Protein AF-A0A0R3RBB8-F1 (afdb_monomer)

Organism: NCBI:txid42155

Sequence (132 aa):
MYDIIGNMQRTMYTEIQDRVTNQLKTWVLSDYQRIINSIELLKEKRYQMDIVTMEVEKIGSKDEKTETAQSFK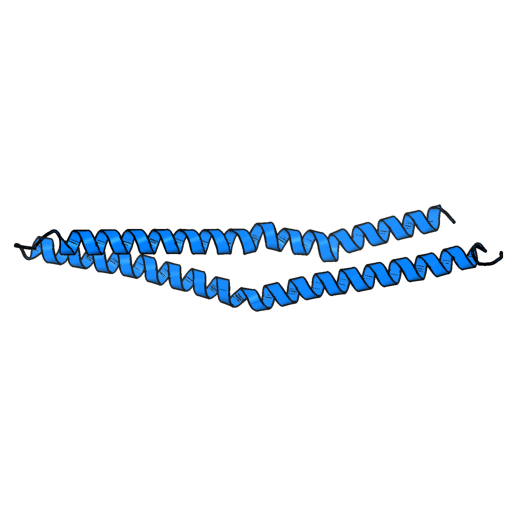VEQSRKDYEMQLALVKADLRKIPAILIDQATCLKHFNELMADYHKQMEEVLEKFGAGKV

InterPro domains:
  IPR004148 BAR domain [PF03114] (5-126)
  IPR027267 AH/BAR domain superfamily [G3DSA:1.20.1270.60] (1-129)
  IPR027267 AH/BAR domain superfamily [SSF103657] (5-127)

Solvent-accessible surface area (backbone atoms only — not comparable to full-atom values): 7110 Å² total; per-residue (Å²): 110,69,68,59,54,53,50,51,53,51,50,52,51,52,50,45,41,62,61,30,50,52,52,53,48,50,42,56,70,47,55,50,49,49,52,51,54,43,50,52,51,37,52,49,36,47,52,53,34,53,50,50,50,54,52,52,72,69,53,78,73,88,46,73,71,60,46,53,54,48,52,51,52,48,53,49,36,48,50,54,33,54,53,40,48,50,52,41,52,60,54,59,68,44,48,66,59,52,52,52,54,52,51,48,24,54,50,52,50,53,52,52,52,52,52,49,52,52,53,48,49,57,52,40,49,74,73,44,73,76,75,121

Foldseek 3Di:
DVVVLVVLVVVLVVLLCPLAVVLVVCCVVPLVVVLVVLVVVLVVLVVLLVVLVVVVVVPPDPDPVVVVVSVVSNVVSVVVNVVSVVVSVVSVVCVVVVVVSNVSSVVSNVVSVVVSVVVVVVVCVVVPVVPD

Secondary structure (DSSP, 8-state):
-HHHHHHHHHHHHHHHIIIIIHHHHHIIIIIIHHHHHHHHHHHHHHHHHHHHHHHHHHS---SHHHHHHHHHHHHHHHHHHHHHHHHHHHHHTTHHHHHHHHHHHHHHHHHHHHHHHHHHHHHHHHTTTT--

Radius of gyration: 28.68 Å; Cα contacts (8 Å, |Δi|>4): 63; chains: 1; bounding box: 68×23×80 Å

pLDDT: mean 89.33, std 8.94, range [52.53, 97.12]

Structure (mmCIF, N/CA/C/O backbone):
data_AF-A0A0R3RBB8-F1
#
_entry.id   AF-A0A0R3RBB8-F1
#
loop_
_atom_site.group_PDB
_atom_site.id
_atom_site.type_symbol
_atom_site.label_atom_id
_atom_site.label_alt_id
_atom_site.label_comp_id
_atom_site.label_asym_id
_atom_site.label_entity_id
_atom_site.label_seq_id
_atom_site.pdbx_PDB_ins_code
_atom_site.Cartn_x
_atom_site.Cartn_y
_atom_site.Cartn_z
_atom_site.occupancy
_atom_site.B_iso_or_equiv
_atom_site.auth_seq_id
_atom_site.auth_comp_id
_atom_site.auth_asym_id
_atom_site.auth_atom_id
_atom_site.pdbx_PDB_model_num
ATOM 1 N N . MET A 1 1 ? 25.525 12.309 -30.615 1.00 82.44 1 MET A N 1
ATOM 2 C CA . MET A 1 1 ? 25.533 11.170 -29.670 1.00 82.44 1 MET A CA 1
ATOM 3 C C . MET A 1 1 ? 25.053 11.603 -28.290 1.00 82.44 1 MET A C 1
ATOM 5 O O . MET A 1 1 ? 23.988 11.158 -27.888 1.00 82.44 1 MET A O 1
ATOM 9 N N . TYR A 1 2 ? 25.769 12.502 -27.603 1.00 88.44 2 TYR A N 1
ATOM 10 C CA . TYR A 1 2 ? 25.427 12.922 -26.236 1.00 88.44 2 TYR A CA 1
ATOM 11 C C . TYR A 1 2 ? 24.023 13.524 -26.080 1.00 88.44 2 TYR A C 1
ATOM 13 O O . TYR A 1 2 ? 23.358 13.215 -25.099 1.00 88.44 2 TYR A O 1
ATOM 21 N N . ASP A 1 3 ? 23.517 14.275 -27.063 1.00 92.44 3 ASP A N 1
ATOM 22 C CA . ASP A 1 3 ? 22.142 14.804 -27.001 1.00 92.44 3 ASP A CA 1
ATOM 23 C C . ASP A 1 3 ? 21.072 13.702 -27.035 1.00 92.44 3 ASP A C 1
ATOM 25 O O . ASP A 1 3 ? 20.058 13.792 -26.345 1.00 92.44 3 ASP A O 1
ATOM 29 N N . ILE A 1 4 ? 21.310 12.632 -27.805 1.00 91.00 4 ILE A N 1
ATOM 30 C CA . ILE A 1 4 ? 20.401 11.478 -27.904 1.00 91.00 4 ILE A CA 1
ATOM 31 C C . ILE A 1 4 ? 20.374 10.745 -26.560 1.00 91.00 4 ILE A C 1
ATOM 33 O O . ILE A 1 4 ? 19.303 10.517 -26.003 1.00 91.00 4 ILE A O 1
ATOM 37 N N . ILE A 1 5 ? 21.557 10.479 -26.002 1.00 91.25 5 ILE A N 1
ATOM 38 C CA . ILE A 1 5 ? 21.732 9.882 -24.672 1.00 91.25 5 ILE A CA 1
ATOM 39 C C . ILE A 1 5 ? 21.038 10.734 -23.601 1.00 91.25 5 ILE A C 1
ATOM 41 O O . ILE A 1 5 ? 20.276 10.213 -22.790 1.00 91.25 5 ILE A O 1
ATOM 45 N N . GLY A 1 6 ? 21.239 12.054 -23.626 1.00 93.50 6 GLY A N 1
ATOM 46 C CA . GLY A 1 6 ? 20.632 12.973 -22.665 1.00 93.50 6 GLY A CA 1
ATOM 47 C C . GLY A 1 6 ? 19.105 13.040 -22.768 1.00 93.50 6 GLY A C 1
ATOM 48 O O . GLY A 1 6 ? 18.428 13.197 -21.751 1.00 93.50 6 GLY A O 1
ATOM 49 N N . ASN A 1 7 ? 18.539 12.905 -23.970 1.00 95.44 7 ASN A N 1
ATOM 50 C CA . ASN A 1 7 ? 17.088 12.812 -24.161 1.00 95.44 7 ASN A CA 1
ATOM 51 C C . ASN A 1 7 ? 16.530 11.476 -23.647 1.00 95.44 7 ASN A C 1
ATOM 53 O O . ASN A 1 7 ? 15.495 11.466 -22.979 1.00 95.44 7 ASN A O 1
ATOM 57 N N . MET A 1 8 ? 17.224 10.363 -23.898 1.00 94.06 8 MET A N 1
ATOM 58 C CA . MET A 1 8 ? 16.836 9.050 -23.373 1.00 94.06 8 MET A CA 1
ATOM 59 C C . MET A 1 8 ? 16.859 9.017 -21.844 1.00 94.06 8 MET A C 1
ATOM 61 O O . MET A 1 8 ? 15.907 8.552 -21.227 1.00 94.06 8 MET A O 1
ATOM 65 N N . GLN A 1 9 ? 17.908 9.563 -21.224 1.00 94.19 9 GLN A N 1
ATOM 66 C CA . GLN A 1 9 ? 18.024 9.649 -19.766 1.00 94.19 9 GLN A CA 1
ATOM 67 C C . GLN A 1 9 ? 16.902 10.484 -19.147 1.00 94.19 9 GLN A C 1
ATOM 69 O O . GLN A 1 9 ? 16.320 10.079 -18.143 1.00 94.19 9 GLN A O 1
ATOM 74 N N . ARG A 1 10 ? 16.562 11.627 -19.761 1.00 96.00 10 ARG A N 1
ATOM 75 C CA . ARG A 1 10 ? 15.425 12.450 -19.322 1.00 96.00 10 ARG A CA 1
ATOM 76 C C . ARG A 1 10 ? 14.100 11.702 -19.440 1.00 96.00 10 ARG A C 1
ATOM 78 O O . ARG A 1 10 ? 13.320 11.722 -18.497 1.00 96.00 10 ARG A O 1
ATOM 85 N N . THR A 1 11 ? 13.880 11.008 -20.554 1.00 95.06 11 THR A N 1
ATOM 86 C CA . THR A 1 11 ? 12.657 10.220 -20.778 1.00 95.06 11 THR A CA 1
ATOM 87 C C . THR A 1 11 ? 12.530 9.098 -19.749 1.00 95.06 11 THR A C 1
ATOM 89 O O . THR A 1 11 ? 11.502 8.987 -19.090 1.00 95.06 11 THR A O 1
ATOM 92 N N . MET A 1 12 ? 13.600 8.324 -19.540 1.00 95.69 12 MET A N 1
ATOM 93 C CA . MET A 1 12 ? 13.655 7.273 -18.521 1.00 95.69 12 MET A CA 1
ATOM 94 C C . MET A 1 12 ? 13.355 7.835 -17.126 1.00 95.69 12 MET A C 1
ATOM 96 O O . MET A 1 12 ? 12.561 7.257 -16.389 1.00 95.69 12 MET A O 1
ATOM 100 N N . TYR A 1 13 ? 13.963 8.969 -16.766 1.00 95.81 13 TYR A N 1
ATOM 101 C CA . TYR A 1 13 ? 13.737 9.605 -15.472 1.00 95.81 13 TYR A CA 1
ATOM 102 C C . TYR A 1 13 ? 12.263 9.972 -15.260 1.00 95.81 13 TYR A C 1
ATOM 104 O O . TYR A 1 13 ?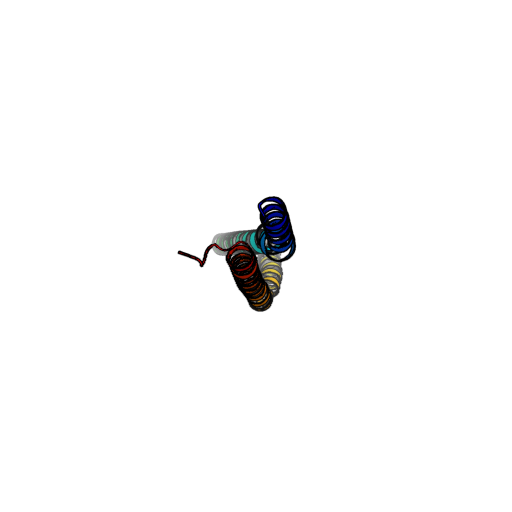 11.693 9.614 -14.229 1.00 95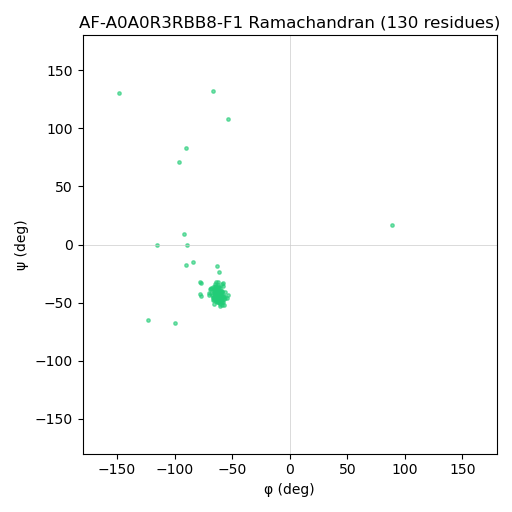.81 13 TYR A O 1
ATOM 112 N N . THR A 1 14 ? 11.637 10.640 -16.234 1.00 96.50 14 THR A N 1
ATOM 113 C CA . THR A 1 14 ? 10.223 11.031 -16.146 1.00 96.50 14 THR A CA 1
ATOM 114 C C . THR A 1 14 ? 9.304 9.810 -16.066 1.00 96.50 14 THR A C 1
ATOM 116 O O . THR A 1 14 ? 8.433 9.758 -15.203 1.00 96.50 14 THR A O 1
ATOM 119 N N . GLU A 1 15 ? 9.539 8.782 -16.881 1.00 95.81 15 GLU A N 1
ATOM 120 C CA . GLU A 1 15 ? 8.724 7.560 -16.868 1.00 95.81 15 GLU A CA 1
ATOM 121 C C . GLU A 1 15 ? 8.857 6.777 -15.547 1.00 95.81 15 GLU A C 1
ATOM 123 O O . GLU A 1 15 ? 7.856 6.309 -14.999 1.00 95.81 15 GLU A O 1
ATOM 128 N N . ILE A 1 16 ? 10.067 6.680 -14.975 1.00 96.06 16 ILE A N 1
ATOM 129 C CA . ILE A 1 16 ? 10.275 6.093 -13.638 1.00 96.06 16 ILE A CA 1
ATOM 130 C C . ILE A 1 16 ? 9.548 6.922 -12.578 1.00 96.06 16 ILE A C 1
ATOM 132 O O . ILE A 1 16 ? 8.913 6.370 -11.674 1.00 96.06 16 ILE A O 1
ATOM 136 N N . GLN A 1 17 ? 9.632 8.249 -12.665 1.00 95.50 17 GLN A N 1
ATOM 137 C CA . GLN A 1 17 ? 8.961 9.130 -11.720 1.00 95.50 17 GLN A CA 1
ATOM 138 C C . GLN A 1 17 ? 7.444 8.898 -11.727 1.00 95.50 17 GLN A C 1
ATOM 140 O O . GLN A 1 17 ? 6.857 8.705 -10.659 1.00 95.50 17 GLN A O 1
ATOM 145 N N . ASP A 1 18 ? 6.829 8.842 -12.905 1.00 93.44 18 ASP A N 1
ATOM 146 C CA . ASP A 1 18 ? 5.376 8.757 -13.047 1.00 93.44 18 ASP A CA 1
ATOM 147 C C . ASP A 1 18 ? 4.822 7.358 -12.765 1.00 93.44 18 ASP A C 1
ATOM 149 O O . ASP A 1 18 ? 3.826 7.218 -12.048 1.00 93.44 18 ASP A O 1
ATOM 153 N N . ARG A 1 19 ? 5.472 6.310 -13.283 1.00 93.00 19 ARG A N 1
ATOM 154 C CA . ARG A 1 19 ? 4.953 4.933 -13.206 1.00 93.00 19 ARG A CA 1
ATOM 155 C C . ARG A 1 19 ? 5.402 4.159 -11.975 1.00 93.00 19 ARG A C 1
ATOM 157 O O . ARG A 1 19 ? 4.798 3.133 -11.669 1.00 93.00 19 ARG A O 1
ATOM 164 N N . VAL A 1 20 ? 6.451 4.616 -11.290 1.00 94.12 20 VAL A N 1
ATOM 165 C CA . VAL A 1 20 ? 7.048 3.903 -10.150 1.00 94.12 20 VAL A CA 1
ATOM 166 C C . VAL A 1 20 ? 7.049 4.793 -8.914 1.00 94.12 20 VAL A C 1
ATOM 168 O O . VAL A 1 20 ? 6.345 4.513 -7.944 1.00 94.12 20 VAL A O 1
ATOM 171 N N . THR A 1 21 ? 7.797 5.896 -8.940 1.00 93.19 21 THR A N 1
ATOM 172 C CA . THR A 1 21 ? 8.050 6.707 -7.738 1.00 93.19 21 THR A CA 1
ATOM 173 C C . THR A 1 21 ? 6.773 7.331 -7.180 1.00 93.19 21 THR A C 1
ATOM 175 O O . THR A 1 21 ? 6.502 7.216 -5.984 1.00 93.19 21 THR A O 1
ATOM 178 N N . ASN A 1 22 ? 5.963 7.971 -8.026 1.00 91.69 22 ASN A N 1
ATOM 179 C CA . ASN A 1 22 ? 4.738 8.649 -7.600 1.00 91.69 22 ASN A CA 1
ATOM 180 C C . ASN A 1 22 ? 3.680 7.664 -7.075 1.00 91.69 22 ASN A C 1
ATOM 182 O O . ASN A 1 22 ? 2.999 7.955 -6.087 1.00 91.69 22 ASN A O 1
ATOM 186 N N . GLN A 1 23 ? 3.587 6.480 -7.685 1.00 88.56 23 GLN A N 1
ATOM 187 C CA . GLN A 1 23 ? 2.676 5.417 -7.254 1.00 88.56 23 GLN A CA 1
ATOM 188 C C . GLN A 1 23 ? 3.069 4.883 -5.871 1.00 88.56 23 GLN A C 1
ATOM 190 O O . GLN A 1 23 ? 2.262 4.894 -4.939 1.00 88.56 23 GLN A O 1
ATOM 195 N N . LEU A 1 24 ? 4.344 4.523 -5.688 1.00 89.06 24 LEU A N 1
ATOM 196 C CA . LEU A 1 24 ? 4.857 4.049 -4.400 1.00 89.06 24 LEU A CA 1
ATOM 197 C C . LEU A 1 24 ? 4.738 5.119 -3.306 1.00 89.06 24 LEU A C 1
ATOM 199 O O . LEU A 1 24 ? 4.364 4.813 -2.174 1.00 89.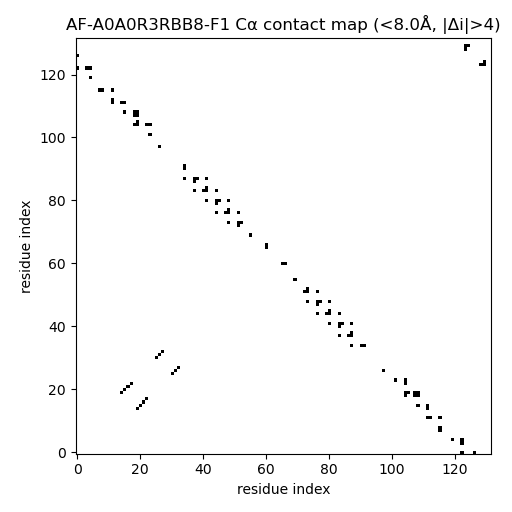06 24 LEU A O 1
ATOM 203 N N . LYS A 1 25 ? 5.001 6.387 -3.638 1.00 88.75 25 LYS A N 1
ATOM 204 C CA . LYS A 1 25 ? 4.876 7.506 -2.695 1.00 88.75 25 LYS A CA 1
ATOM 205 C C . LYS A 1 25 ? 3.435 7.702 -2.226 1.00 88.75 25 LYS A C 1
ATOM 207 O O . LYS A 1 25 ? 3.218 7.919 -1.035 1.00 88.75 25 LYS A O 1
ATOM 212 N N . THR A 1 26 ? 2.463 7.602 -3.133 1.00 84.25 26 THR A N 1
ATOM 213 C CA . THR A 1 26 ? 1.034 7.671 -2.787 1.00 84.25 26 THR A CA 1
ATOM 214 C C . THR A 1 26 ? 0.667 6.583 -1.782 1.00 84.25 26 THR A C 1
ATOM 216 O O . THR A 1 26 ? 0.024 6.878 -0.773 1.00 84.25 26 THR A O 1
ATOM 219 N N . TRP A 1 27 ? 1.148 5.355 -1.993 1.00 83.56 27 TRP A N 1
ATOM 220 C CA . TRP A 1 27 ? 0.903 4.254 -1.066 1.00 83.56 27 TRP A CA 1
ATOM 221 C C . TRP A 1 27 ? 1.485 4.505 0.334 1.00 83.56 27 TRP A C 1
ATOM 223 O O . TRP A 1 27 ? 0.777 4.356 1.333 1.00 83.56 27 TRP A O 1
ATOM 233 N N . VAL A 1 28 ? 2.757 4.914 0.414 1.00 82.81 28 VAL A N 1
ATOM 234 C CA . VAL A 1 28 ? 3.430 5.171 1.701 1.00 82.81 28 VAL A CA 1
ATOM 235 C C . VAL A 1 28 ? 2.733 6.293 2.473 1.00 82.81 28 VAL A C 1
ATOM 237 O O . VAL A 1 28 ? 2.496 6.161 3.672 1.00 82.81 28 VAL A O 1
ATOM 240 N N . LEU A 1 29 ? 2.398 7.397 1.799 1.00 83.69 29 LEU A N 1
ATOM 241 C CA . LEU A 1 29 ? 1.847 8.578 2.464 1.00 83.69 29 LEU A CA 1
ATOM 242 C C . LEU A 1 29 ? 0.370 8.431 2.844 1.00 83.69 29 LEU A C 1
ATOM 244 O O . LEU A 1 29 ? -0.049 9.002 3.847 1.00 83.69 29 LEU A O 1
ATOM 248 N N . SER A 1 30 ? -0.419 7.699 2.055 1.00 83.00 30 SER A N 1
ATOM 249 C CA . SER A 1 30 ? -1.866 7.589 2.261 1.00 83.00 30 SER A CA 1
ATOM 250 C C . SER A 1 30 ? -2.243 6.294 2.976 1.00 83.00 30 SER A C 1
ATOM 252 O O . SER A 1 30 ? -2.691 6.308 4.125 1.00 83.00 30 SER A O 1
ATOM 254 N N . ASP A 1 31 ? -2.058 5.152 2.313 1.00 83.00 31 ASP A N 1
ATOM 255 C CA . ASP A 1 31 ? -2.645 3.894 2.768 1.00 83.00 31 ASP A CA 1
ATOM 256 C C . ASP A 1 31 ? -1.873 3.274 3.927 1.00 83.00 31 ASP A C 1
ATOM 258 O O . ASP A 1 31 ? -2.495 2.835 4.895 1.00 83.00 31 ASP A O 1
ATOM 262 N N . TYR A 1 32 ? -0.538 3.276 3.876 1.00 88.00 32 TYR A N 1
ATOM 263 C CA . TYR A 1 32 ? 0.273 2.713 4.955 1.00 88.00 32 TYR A CA 1
ATOM 264 C C . TYR A 1 32 ? 0.025 3.446 6.279 1.00 88.00 32 TYR A C 1
ATOM 266 O O . TYR A 1 32 ? -0.348 2.820 7.274 1.00 88.00 32 TYR A O 1
ATOM 274 N N . GLN A 1 33 ? 0.144 4.778 6.281 1.00 88.94 33 GLN A N 1
ATOM 275 C CA . GLN A 1 33 ? -0.060 5.570 7.493 1.00 88.94 33 GLN A CA 1
ATOM 276 C C . GLN A 1 33 ? -1.488 5.429 8.036 1.00 88.94 33 GLN A C 1
ATOM 278 O O . GLN A 1 33 ? -1.671 5.282 9.245 1.00 88.94 33 GLN A O 1
ATOM 283 N N . ARG A 1 34 ? -2.507 5.417 7.162 1.00 90.00 34 ARG A N 1
ATOM 284 C CA . ARG A 1 34 ? -3.903 5.211 7.576 1.00 90.00 34 ARG A CA 1
ATOM 285 C C . ARG A 1 34 ? -4.090 3.865 8.275 1.00 90.00 34 ARG A C 1
ATOM 287 O O . ARG A 1 34 ? -4.712 3.821 9.335 1.00 90.00 34 ARG A O 1
ATOM 294 N N . ILE A 1 35 ? -3.553 2.785 7.704 1.00 91.81 35 ILE A N 1
ATOM 295 C CA . ILE A 1 35 ? -3.675 1.432 8.264 1.00 91.81 35 ILE A CA 1
ATOM 296 C C . ILE A 1 35 ? -2.998 1.358 9.635 1.00 91.81 35 ILE A C 1
ATOM 298 O O . ILE A 1 35 ? -3.604 0.857 10.583 1.00 91.81 35 ILE A O 1
ATOM 302 N N . ILE A 1 36 ? -1.780 1.891 9.761 1.00 93.12 36 ILE A N 1
ATOM 303 C CA . ILE A 1 36 ? -1.047 1.908 11.033 1.00 93.12 36 ILE A CA 1
ATOM 304 C C . ILE A 1 36 ? -1.812 2.700 12.097 1.00 93.12 36 ILE A C 1
ATOM 306 O O . ILE A 1 36 ? -2.089 2.153 13.164 1.00 93.12 36 ILE A O 1
ATOM 310 N N . ASN A 1 37 ? -2.259 3.920 11.783 1.00 93.19 37 ASN A N 1
ATOM 311 C CA . ASN A 1 37 ? -3.047 4.743 12.708 1.00 93.19 37 ASN A CA 1
ATOM 312 C C . ASN A 1 37 ? -4.342 4.035 13.142 1.00 93.19 37 ASN A C 1
ATOM 314 O O . ASN A 1 37 ? -4.737 4.089 14.305 1.00 93.19 37 ASN A O 1
ATOM 318 N N . SER A 1 38 ? -5.008 3.343 12.214 1.00 93.50 38 SER A N 1
ATOM 319 C CA . SER A 1 38 ? -6.239 2.594 12.489 1.00 93.50 38 SER A CA 1
ATOM 320 C C . SER A 1 38 ? -5.995 1.414 13.443 1.00 93.50 38 SER A C 1
ATOM 322 O O . SER A 1 38 ? -6.803 1.156 14.341 1.00 93.50 38 SER A O 1
ATOM 324 N N . ILE A 1 39 ? -4.857 0.725 13.297 1.00 95.25 39 ILE A N 1
ATOM 325 C CA . ILE A 1 39 ? -4.422 -0.353 14.197 1.00 95.25 39 ILE A CA 1
ATOM 326 C C . ILE A 1 39 ? -4.057 0.198 15.581 1.00 95.25 39 ILE A C 1
ATOM 328 O O . ILE A 1 39 ? -4.404 -0.417 16.590 1.00 95.25 39 ILE A O 1
ATOM 332 N N . GLU A 1 40 ? -3.371 1.336 15.655 1.00 96.56 40 GLU A N 1
ATOM 333 C CA . GLU A 1 40 ? -3.051 1.997 16.925 1.00 96.56 40 GLU A CA 1
ATOM 334 C C . GLU A 1 40 ? -4.319 2.414 17.671 1.00 96.56 40 GLU A C 1
ATOM 336 O O . GLU A 1 40 ? -4.474 2.087 18.848 1.00 96.56 40 GLU A O 1
ATOM 341 N N . LEU A 1 41 ? -5.283 3.013 16.968 1.00 96.38 41 LEU A N 1
ATOM 342 C CA . LEU A 1 41 ? -6.578 3.364 17.545 1.00 96.38 41 LEU A CA 1
ATOM 343 C C . LEU A 1 41 ? -7.346 2.127 18.038 1.00 96.38 41 LEU A C 1
ATOM 345 O O . LEU A 1 41 ? -7.987 2.177 19.085 1.00 96.38 41 LEU A O 1
ATOM 349 N N . LEU A 1 42 ? -7.260 0.995 17.332 1.00 97.12 42 LEU A N 1
ATOM 350 C CA . LEU A 1 42 ? -7.855 -0.265 17.787 1.00 97.12 42 LEU A CA 1
ATOM 351 C C . LEU A 1 42 ? -7.226 -0.764 19.096 1.00 97.12 42 LEU A C 1
ATOM 353 O O . LEU A 1 42 ? -7.945 -1.251 19.970 1.00 97.12 42 LEU A O 1
ATOM 357 N N . LYS A 1 43 ? -5.899 -0.655 19.238 1.00 96.38 43 LYS A N 1
ATOM 358 C CA . LYS A 1 43 ? -5.195 -1.017 20.479 1.00 96.38 43 LYS A CA 1
ATOM 359 C C . LYS A 1 43 ? -5.636 -0.127 21.636 1.00 96.38 43 LYS A C 1
ATOM 361 O O . LYS A 1 43 ? -5.917 -0.649 22.710 1.00 96.38 43 LYS A O 1
ATOM 366 N N . GLU A 1 44 ? -5.764 1.174 21.393 1.00 96.12 44 GLU A N 1
ATOM 367 C CA . GLU A 1 44 ? -6.264 2.120 22.391 1.00 96.12 44 GLU A CA 1
AT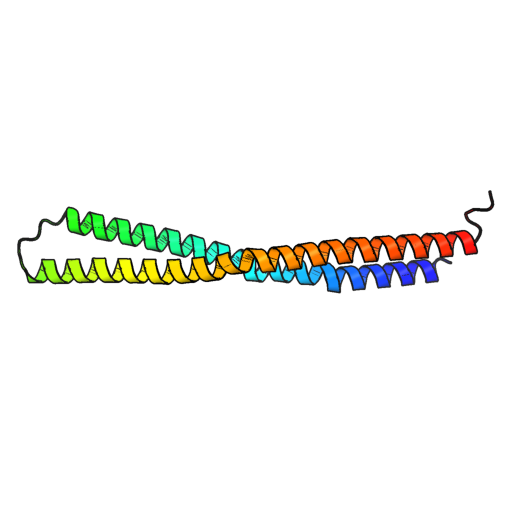OM 368 C C . GLU A 1 44 ? -7.700 1.780 22.807 1.00 96.12 44 GLU A C 1
ATOM 370 O O . GLU A 1 44 ? -7.994 1.647 23.991 1.00 96.12 44 GLU A O 1
ATOM 375 N N . LYS A 1 45 ? -8.600 1.531 21.847 1.00 94.19 45 LYS A N 1
ATOM 376 C CA . LYS A 1 45 ? -9.986 1.135 22.146 1.00 94.19 45 LYS A CA 1
ATOM 377 C C . LYS A 1 45 ? -10.070 -0.170 22.938 1.00 94.19 45 LYS A C 1
ATOM 379 O O . LYS A 1 45 ? -10.906 -0.277 23.831 1.00 94.19 45 LYS A O 1
ATOM 384 N N . ARG A 1 46 ? -9.191 -1.137 22.653 1.00 94.56 46 ARG A N 1
ATOM 385 C CA . ARG A 1 46 ? -9.079 -2.368 23.446 1.00 94.56 46 ARG A CA 1
ATOM 386 C C . ARG A 1 46 ? -8.670 -2.062 24.886 1.00 94.56 46 ARG A C 1
ATOM 388 O O . ARG A 1 46 ? -9.325 -2.535 25.803 1.00 94.56 46 ARG A O 1
ATOM 395 N N . TYR A 1 47 ? -7.639 -1.243 25.072 1.00 94.38 47 TYR A N 1
ATOM 396 C CA . TYR A 1 47 ? -7.169 -0.852 26.399 1.00 94.38 47 TYR A CA 1
ATOM 397 C C . TYR A 1 47 ? -8.255 -0.134 27.216 1.00 94.38 47 TYR A C 1
ATOM 399 O O . TYR A 1 47 ? -8.476 -0.464 28.378 1.00 94.38 47 TYR A O 1
ATOM 407 N N . GLN A 1 48 ? -8.999 0.786 26.596 1.00 92.19 48 GLN A N 1
ATOM 408 C CA . GLN A 1 48 ? -10.132 1.466 27.235 1.00 92.19 48 GLN A CA 1
ATOM 409 C C . GLN A 1 48 ? -11.240 0.486 27.650 1.00 92.19 48 GLN A C 1
ATOM 411 O O . GLN A 1 48 ? -11.787 0.594 28.746 1.00 92.19 48 GLN A O 1
ATOM 416 N N . MET A 1 49 ? -11.562 -0.495 26.801 1.00 92.50 49 MET A N 1
ATOM 417 C CA . MET A 1 49 ? -12.528 -1.547 27.130 1.00 92.50 49 MET A CA 1
ATOM 418 C C . MET A 1 49 ? -12.048 -2.408 28.311 1.00 92.50 49 MET A C 1
ATOM 420 O O . MET A 1 49 ? -12.840 -2.696 29.211 1.00 92.50 49 MET A O 1
ATOM 424 N N . ASP A 1 50 ? -10.763 -2.772 28.337 1.00 91.00 50 ASP A N 1
ATOM 425 C CA . ASP A 1 50 ? -10.157 -3.552 29.421 1.00 91.00 50 ASP A CA 1
ATOM 426 C C . ASP A 1 50 ? -10.217 -2.780 30.757 1.00 91.00 50 ASP A C 1
ATOM 428 O O . ASP A 1 50 ? -10.637 -3.345 31.768 1.00 91.00 50 ASP A O 1
ATOM 432 N N . ILE A 1 51 ? -9.909 -1.472 30.764 1.00 91.62 51 ILE A N 1
ATOM 433 C CA . ILE A 1 51 ? -10.056 -0.610 31.955 1.00 91.62 51 ILE A CA 1
ATOM 434 C C . ILE A 1 51 ? -11.502 -0.597 32.448 1.00 91.62 51 ILE A C 1
ATOM 436 O O . ILE A 1 51 ? -11.743 -0.852 33.626 1.00 91.62 51 ILE A O 1
ATOM 440 N N . VAL A 1 52 ? -12.462 -0.311 31.562 1.00 89.25 52 VAL A N 1
ATOM 441 C CA . VAL A 1 52 ? -13.882 -0.215 31.939 1.00 89.25 52 VAL A CA 1
ATOM 442 C C . VAL A 1 52 ? -14.369 -1.535 32.536 1.00 89.25 52 VAL A C 1
ATOM 444 O O . VAL A 1 52 ? -15.082 -1.531 33.536 1.00 89.25 52 VAL A O 1
ATOM 447 N N . THR A 1 53 ? -13.942 -2.665 31.972 1.00 86.12 53 THR A N 1
ATOM 448 C CA . THR A 1 53 ? -14.286 -3.997 32.488 1.00 86.12 53 THR A CA 1
ATOM 449 C C . THR A 1 53 ? -13.699 -4.214 33.887 1.00 86.12 53 THR A C 1
ATOM 451 O O . THR A 1 53 ? -14.426 -4.579 34.809 1.00 86.12 53 THR A O 1
ATOM 454 N N . MET A 1 54 ? -12.416 -3.891 34.088 1.00 87.19 54 MET A N 1
ATOM 455 C CA . MET A 1 54 ? -11.757 -3.995 35.397 1.00 87.19 54 MET A CA 1
ATOM 456 C C . MET A 1 54 ? -12.362 -3.065 36.461 1.00 87.19 54 MET A C 1
ATOM 458 O O . MET A 1 54 ? -12.408 -3.414 37.641 1.00 87.19 54 MET A O 1
ATOM 462 N N . GLU A 1 55 ? -12.790 -1.859 36.082 1.00 84.75 55 GLU A N 1
ATOM 463 C CA . GLU A 1 55 ? -13.448 -0.915 36.992 1.00 84.75 55 GLU A CA 1
ATOM 464 C C . GLU A 1 55 ? -14.801 -1.445 37.469 1.00 84.75 55 GLU A C 1
ATOM 466 O O . GLU A 1 55 ? -15.112 -1.343 38.657 1.00 84.75 55 GLU A O 1
ATOM 471 N N . VAL A 1 56 ? -15.578 -2.056 36.571 1.00 82.62 56 VAL A N 1
ATOM 472 C CA . VAL A 1 56 ? -16.858 -2.689 36.914 1.00 82.62 56 VAL A CA 1
ATOM 473 C C . VAL A 1 56 ? -16.650 -3.887 37.843 1.00 82.62 56 VAL A C 1
ATOM 475 O O . VAL A 1 56 ? -17.365 -4.008 38.832 1.00 82.62 56 VAL A O 1
ATOM 478 N N . GLU A 1 57 ? -15.632 -4.718 37.607 1.00 79.56 57 GLU A N 1
ATOM 479 C CA . GLU A 1 57 ? -15.313 -5.863 38.477 1.00 79.56 57 GLU A CA 1
ATOM 480 C C . GLU A 1 57 ? -14.894 -5.452 39.901 1.00 79.56 57 GLU A C 1
ATOM 482 O O . GLU A 1 57 ? -15.170 -6.168 40.865 1.00 79.56 57 GLU A O 1
ATOM 487 N N . LYS A 1 58 ? -14.234 -4.295 40.062 1.00 77.19 58 LYS A N 1
ATOM 488 C CA . LYS A 1 58 ? -13.796 -3.786 41.377 1.00 77.19 58 LYS A CA 1
ATOM 489 C C . LYS A 1 58 ? -14.920 -3.149 42.185 1.00 77.19 58 LYS A C 1
ATOM 491 O O . LYS A 1 58 ? -14.889 -3.186 43.417 1.00 77.19 58 LYS A O 1
ATOM 496 N N . ILE A 1 59 ? -15.882 -2.520 41.516 1.00 70.62 59 ILE A N 1
ATOM 497 C CA . ILE A 1 59 ? -16.994 -1.828 42.163 1.00 70.62 59 ILE A CA 1
ATOM 498 C C . ILE A 1 59 ? -18.123 -2.845 42.334 1.00 70.62 59 ILE A C 1
ATOM 500 O O . ILE A 1 59 ? -19.040 -2.905 41.525 1.00 70.62 59 ILE A O 1
ATOM 504 N N . GLY A 1 60 ? -18.058 -3.657 43.394 1.00 61.28 60 GLY A N 1
ATOM 505 C CA . GLY A 1 60 ? -19.170 -4.526 43.783 1.00 61.28 60 GLY A CA 1
ATOM 506 C C . GLY A 1 60 ? -20.452 -3.702 43.942 1.00 61.28 60 GLY A C 1
ATOM 507 O O . GLY A 1 60 ? -20.569 -2.898 44.869 1.00 61.28 60 GLY A O 1
ATOM 508 N N . SER A 1 61 ? -21.376 -3.858 42.997 1.00 60.31 61 SER A N 1
ATOM 509 C CA . SER A 1 61 ? -22.627 -3.105 42.925 1.00 60.31 61 SER A CA 1
ATOM 510 C C . SER A 1 61 ? -23.541 -3.457 44.107 1.00 60.31 61 SER A C 1
ATOM 512 O O . SER A 1 61 ? -23.731 -4.626 44.438 1.00 60.31 61 SER A O 1
ATOM 514 N N . LYS A 1 62 ? -24.085 -2.431 44.774 1.00 63.22 62 LYS A N 1
ATOM 515 C CA . LYS A 1 62 ? -25.093 -2.556 45.846 1.00 63.22 62 LYS A CA 1
ATOM 516 C C . LYS A 1 62 ? -26.446 -1.934 45.465 1.00 63.22 62 LYS A C 1
ATOM 518 O O . LYS A 1 62 ? -27.350 -1.951 46.293 1.00 63.22 62 LYS A O 1
ATOM 523 N N . ASP A 1 63 ? -26.573 -1.357 44.266 1.00 71.19 63 ASP A N 1
ATOM 524 C CA . ASP A 1 63 ? -27.728 -0.538 43.869 1.00 71.19 63 ASP A CA 1
ATOM 525 C C . ASP A 1 63 ? -28.008 -0.667 42.350 1.00 71.19 63 ASP A C 1
ATOM 527 O O . ASP A 1 63 ? -27.099 -0.521 41.524 1.00 71.19 63 ASP A O 1
ATOM 531 N N . GLU A 1 64 ? -29.265 -0.929 41.964 1.00 71.25 64 GLU A N 1
ATOM 532 C CA . GLU A 1 64 ? -29.692 -1.255 40.581 1.00 71.25 64 GLU A CA 1
ATOM 533 C C . GLU A 1 64 ? -29.347 -0.151 39.563 1.00 71.25 64 GLU A C 1
ATOM 535 O O . GLU A 1 64 ? -29.024 -0.411 38.397 1.00 71.25 64 GLU A O 1
ATOM 540 N N . LYS A 1 65 ? -29.386 1.118 39.994 1.00 74.19 65 LYS A N 1
ATOM 541 C CA . LYS A 1 65 ? -29.072 2.269 39.129 1.00 74.19 65 LYS A CA 1
ATOM 542 C C . LYS A 1 65 ? -27.594 2.317 38.745 1.00 74.19 65 LYS A C 1
ATOM 544 O O . LYS A 1 65 ? -27.268 2.662 37.607 1.00 74.19 65 LYS A O 1
ATOM 549 N N . THR A 1 66 ? -26.703 1.970 39.673 1.00 73.25 66 THR A N 1
ATOM 550 C CA . THR A 1 66 ? -25.259 1.867 39.408 1.00 73.25 66 THR A CA 1
ATOM 551 C C . THR A 1 66 ? -24.940 0.692 38.496 1.00 73.25 66 THR A C 1
ATOM 553 O O . THR A 1 66 ? -24.131 0.842 37.583 1.00 73.25 66 THR A O 1
ATOM 556 N N . GLU A 1 67 ? -25.635 -0.426 38.675 1.00 75.06 67 GLU A N 1
ATOM 557 C CA . GLU A 1 67 ? -25.486 -1.636 37.865 1.00 75.06 67 GLU A CA 1
ATOM 558 C C . GLU A 1 67 ? -25.874 -1.391 36.397 1.00 75.06 67 GLU A C 1
ATOM 560 O O . GLU A 1 67 ? -25.125 -1.711 35.470 1.00 75.06 67 GLU A O 1
ATOM 565 N N . THR A 1 68 ? -26.999 -0.705 36.177 1.00 77.12 68 THR A N 1
ATOM 566 C CA . THR A 1 68 ? -27.481 -0.353 34.831 1.00 77.12 68 THR A CA 1
ATOM 567 C C . THR A 1 68 ? -26.524 0.613 34.120 1.00 77.12 68 THR A C 1
ATOM 569 O O . THR A 1 68 ? -26.220 0.448 32.937 1.00 77.12 68 THR A O 1
ATOM 572 N N . ALA A 1 69 ? -26.001 1.615 34.836 1.00 80.31 69 ALA A N 1
ATOM 573 C CA . ALA A 1 69 ? -25.055 2.580 34.274 1.00 80.31 69 ALA A CA 1
ATOM 574 C C . ALA A 1 69 ? -23.693 1.947 33.932 1.00 80.31 69 ALA A C 1
ATOM 576 O O . ALA A 1 69 ? -23.084 2.298 32.919 1.00 80.31 69 ALA A O 1
ATOM 577 N N . GLN A 1 70 ? -23.216 1.007 34.754 1.00 82.12 70 GLN A N 1
ATOM 578 C CA . GLN A 1 70 ? -22.001 0.231 34.491 1.00 82.12 70 GLN A CA 1
ATOM 579 C C . GLN A 1 70 ? -22.172 -0.688 33.278 1.00 82.12 70 GLN A C 1
ATOM 581 O O . GLN A 1 70 ? -21.329 -0.672 32.382 1.00 82.12 70 GLN A O 1
ATOM 586 N N . SER A 1 71 ? -23.295 -1.410 33.200 1.00 83.44 71 SER A N 1
ATOM 587 C CA . SER A 1 71 ? -23.638 -2.257 32.052 1.00 83.44 71 SER A CA 1
ATOM 588 C C . SER A 1 71 ? -23.664 -1.459 30.743 1.00 83.44 71 SER A C 1
ATOM 590 O O . SER A 1 71 ? -23.062 -1.871 29.752 1.00 83.44 71 SER A O 1
ATOM 592 N N . PHE A 1 72 ? -24.261 -0.262 30.755 1.00 87.44 72 PHE A N 1
ATOM 593 C CA . PHE A 1 72 ? -24.274 0.619 29.587 1.00 87.44 72 PHE A CA 1
ATOM 594 C C . PHE A 1 72 ? -22.867 1.063 29.158 1.00 87.44 72 PHE A C 1
ATOM 596 O O . PHE A 1 72 ? -22.560 1.059 27.966 1.00 87.44 72 PHE A O 1
ATOM 603 N N . LYS A 1 73 ? -21.989 1.424 30.106 1.00 88.19 73 LYS A N 1
ATOM 604 C CA . LYS A 1 73 ? -20.603 1.821 29.796 1.00 88.19 73 LYS A CA 1
ATOM 605 C C . LYS A 1 73 ? -19.794 0.685 29.169 1.00 88.19 73 LYS A C 1
ATOM 607 O O . LYS A 1 73 ? -19.051 0.941 28.224 1.00 88.19 73 LYS A O 1
ATOM 612 N N . VAL A 1 74 ? -19.947 -0.542 29.670 1.00 89.19 74 VAL A N 1
ATOM 613 C CA . VAL A 1 74 ? -19.293 -1.740 29.111 1.00 89.19 74 VAL A CA 1
ATOM 614 C C . VAL A 1 74 ? -19.799 -2.022 27.699 1.00 89.19 74 VAL A C 1
ATOM 616 O O . VAL A 1 74 ? -19.013 -2.262 26.787 1.00 89.19 74 VAL A O 1
ATOM 619 N N . GLU A 1 75 ? -21.111 -1.943 27.486 1.00 91.00 75 GLU A N 1
ATOM 620 C CA . GLU A 1 75 ? -21.691 -2.171 26.163 1.00 91.00 75 GLU A CA 1
ATOM 621 C C . GLU A 1 75 ? -21.250 -1.096 25.157 1.00 91.00 75 GLU A C 1
ATOM 623 O O . GLU A 1 75 ? -20.944 -1.401 24.004 1.00 91.00 75 GLU A O 1
ATOM 628 N N . GLN A 1 7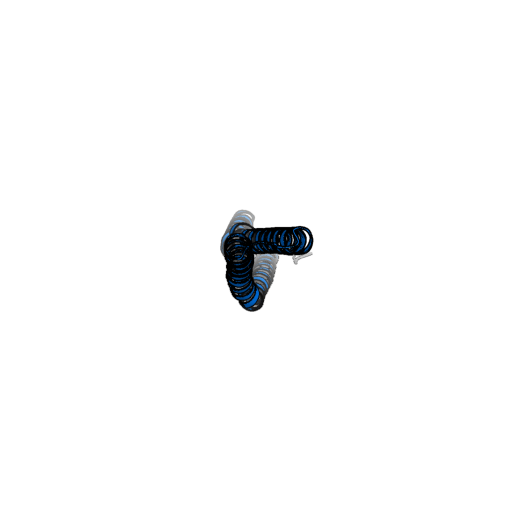6 ? -21.150 0.165 25.588 1.00 93.06 76 GLN A N 1
ATOM 629 C CA . GLN A 1 76 ? -20.656 1.242 24.735 1.00 93.06 76 GLN A CA 1
ATOM 630 C C . GLN A 1 76 ? -19.173 1.060 24.379 1.00 93.06 76 GLN A C 1
ATOM 632 O O . GLN A 1 76 ? -18.816 1.195 23.208 1.00 93.06 76 GLN A O 1
ATOM 637 N N . SER A 1 77 ? -18.309 0.726 25.347 1.00 92.25 77 SER A N 1
ATOM 638 C CA . SER A 1 77 ? -16.879 0.505 25.080 1.00 92.25 77 SER A CA 1
ATOM 639 C C . SER A 1 77 ? -16.651 -0.695 24.155 1.00 92.25 77 SER A C 1
ATOM 641 O O . SER A 1 77 ? -15.810 -0.634 23.254 1.00 92.25 77 SER A O 1
ATOM 643 N N . ARG A 1 78 ? -17.468 -1.745 24.298 1.00 93.69 78 ARG A N 1
ATOM 644 C CA . ARG A 1 78 ? -17.487 -2.896 23.394 1.00 93.69 78 ARG A CA 1
ATOM 645 C C . ARG A 1 78 ? -17.888 -2.506 21.971 1.00 93.69 78 ARG A C 1
ATOM 647 O O . ARG A 1 78 ? -17.181 -2.865 21.031 1.00 93.69 78 ARG A O 1
ATOM 654 N N . LYS A 1 79 ? -18.980 -1.754 21.791 1.00 95.38 79 LYS A N 1
ATOM 655 C CA . LYS A 1 79 ? -19.429 -1.298 20.461 1.00 95.38 79 LYS A CA 1
ATOM 656 C C . LYS A 1 79 ? -18.391 -0.425 19.766 1.00 95.38 79 LYS A C 1
ATOM 658 O O . LYS A 1 79 ? -18.135 -0.609 18.577 1.00 95.38 79 LYS A O 1
ATOM 663 N N . ASP A 1 80 ? -17.764 0.487 20.503 1.00 94.31 80 ASP A N 1
ATOM 664 C CA . ASP A 1 80 ? -16.671 1.321 20.002 1.00 94.31 80 ASP A CA 1
ATOM 665 C C . ASP A 1 80 ? -15.496 0.471 19.489 1.00 94.31 80 ASP A C 1
ATOM 667 O O . ASP A 1 80 ? -14.965 0.722 18.402 1.00 94.31 80 ASP A O 1
ATOM 671 N N . TYR A 1 81 ? -15.099 -0.551 20.255 1.00 95.44 81 TYR A N 1
ATOM 672 C CA . TYR A 1 81 ? -14.051 -1.490 19.860 1.00 95.44 81 TYR A CA 1
ATOM 673 C C . TYR A 1 81 ? -14.450 -2.313 18.627 1.00 95.44 81 TYR A C 1
ATOM 675 O O . TYR A 1 81 ? -13.667 -2.422 17.683 1.00 95.44 81 TYR A O 1
ATOM 683 N N . GLU A 1 82 ? -15.664 -2.867 18.597 1.00 96.44 82 GLU A N 1
ATOM 684 C CA . GLU A 1 82 ? -16.165 -3.673 17.478 1.00 96.44 82 GLU A CA 1
ATOM 685 C C . GLU A 1 82 ? -16.255 -2.858 16.179 1.00 96.44 82 GLU A C 1
ATOM 687 O O . GLU A 1 82 ? -15.856 -3.343 15.114 1.00 96.44 82 GLU A O 1
ATOM 692 N N . MET A 1 83 ? -16.699 -1.601 16.263 1.00 96.81 83 MET A N 1
ATOM 693 C CA . MET A 1 83 ? -16.709 -0.673 15.133 1.00 96.81 83 MET A CA 1
ATOM 694 C C . MET A 1 83 ? -15.289 -0.428 14.608 1.00 96.81 83 MET A C 1
ATOM 696 O O . MET A 1 83 ? -15.041 -0.574 13.408 1.00 96.81 83 MET A O 1
ATOM 700 N N . GLN A 1 84 ? -14.335 -0.118 15.492 1.00 96.88 84 GLN A N 1
ATOM 701 C CA . GLN A 1 84 ? -12.944 0.099 15.088 1.00 96.88 84 GLN A CA 1
ATOM 702 C C . GLN A 1 84 ? -12.311 -1.178 14.509 1.00 96.88 84 GLN A C 1
ATOM 704 O O . GLN A 1 84 ? -11.572 -1.122 13.525 1.00 96.88 84 GLN A O 1
ATOM 709 N N . LEU A 1 85 ? -12.638 -2.349 15.061 1.00 97.00 85 LEU A N 1
ATOM 710 C CA . LEU A 1 85 ? -12.182 -3.642 14.556 1.00 97.00 85 LEU A CA 1
ATOM 711 C C . LEU A 1 85 ? -12.702 -3.904 13.138 1.00 97.00 85 LEU A C 1
ATOM 713 O O . LEU A 1 85 ? -11.966 -4.430 12.300 1.00 97.00 85 LEU A O 1
ATOM 717 N N . ALA A 1 86 ? -13.956 -3.544 12.854 1.00 96.75 86 ALA A N 1
ATOM 718 C CA . ALA A 1 86 ? -14.532 -3.663 11.520 1.00 96.75 86 ALA A CA 1
ATOM 719 C C . ALA A 1 86 ? -13.805 -2.765 10.505 1.00 96.75 86 ALA A C 1
ATOM 721 O O . ALA A 1 86 ? -13.492 -3.230 9.406 1.00 96.75 86 ALA A O 1
ATOM 722 N N . LEU A 1 87 ? -13.467 -1.527 10.889 1.00 94.88 87 LEU A N 1
ATOM 723 C CA . LEU A 1 87 ? -12.690 -0.604 10.055 1.00 94.88 87 LEU A CA 1
ATOM 724 C C . LEU A 1 87 ? -11.293 -1.156 9.748 1.00 94.88 87 LEU A C 1
ATOM 726 O O . LEU A 1 87 ? -10.911 -1.237 8.580 1.00 94.88 87 LEU A O 1
ATOM 730 N N . VAL A 1 88 ? -10.564 -1.628 10.766 1.00 96.25 88 VAL A N 1
ATOM 731 C CA . VAL A 1 88 ? -9.244 -2.253 10.574 1.00 96.25 88 VAL A CA 1
ATOM 732 C C . VAL A 1 88 ? -9.346 -3.476 9.664 1.00 96.25 88 VAL A C 1
ATOM 734 O O . VAL A 1 88 ? -8.562 -3.611 8.729 1.00 96.25 88 VAL A O 1
ATOM 737 N N . LYS A 1 89 ? -10.334 -4.357 9.868 1.00 96.19 89 LYS A N 1
ATOM 738 C CA . LYS A 1 89 ? -10.544 -5.524 8.993 1.00 96.19 89 LYS A CA 1
ATOM 739 C C . LYS A 1 89 ? -10.805 -5.116 7.543 1.00 96.19 89 LYS A C 1
ATOM 741 O O . LYS A 1 89 ? -10.290 -5.768 6.636 1.00 96.19 89 LYS A O 1
ATOM 746 N N . ALA A 1 90 ? -11.600 -4.073 7.315 1.00 93.81 90 ALA A N 1
ATOM 747 C CA . ALA A 1 90 ? -11.875 -3.568 5.973 1.00 93.81 90 ALA A CA 1
ATOM 748 C C . ALA A 1 90 ? -10.608 -3.026 5.296 1.00 93.81 90 ALA A C 1
ATOM 750 O O . ALA A 1 90 ? -10.399 -3.270 4.110 1.00 93.81 90 ALA A O 1
ATOM 751 N N . ASP A 1 91 ? -9.743 -2.349 6.047 1.00 91.94 91 ASP A N 1
ATOM 752 C CA . ASP A 1 91 ? -8.466 -1.850 5.547 1.00 91.94 91 ASP A CA 1
ATOM 753 C C . ASP A 1 91 ? -7.454 -2.974 5.273 1.00 91.94 91 ASP A C 1
ATOM 755 O O . ASP A 1 91 ? -6.850 -3.005 4.202 1.00 91.94 91 ASP A O 1
ATOM 759 N N . LEU A 1 92 ? -7.330 -3.962 6.166 1.00 92.69 92 LEU A N 1
ATOM 760 C CA . LEU A 1 92 ? -6.444 -5.116 5.963 1.00 92.69 92 LEU A CA 1
ATOM 761 C C . LEU A 1 92 ? -6.843 -5.961 4.744 1.00 92.69 92 LEU A C 1
ATOM 763 O O . LEU A 1 92 ? -5.979 -6.504 4.059 1.00 92.69 92 LEU A O 1
ATOM 767 N N . ARG A 1 93 ? -8.141 -6.036 4.417 1.00 94.31 93 ARG A N 1
ATOM 768 C CA . ARG A 1 93 ? -8.626 -6.716 3.200 1.00 94.31 93 ARG A CA 1
ATOM 769 C C . ARG A 1 93 ? -8.128 -6.075 1.902 1.00 94.31 93 ARG A C 1
ATOM 771 O O . ARG A 1 93 ? -8.167 -6.739 0.873 1.00 94.31 93 ARG A O 1
ATOM 778 N N . LYS A 1 94 ? -7.657 -4.824 1.935 1.00 90.44 94 LYS A N 1
ATOM 779 C CA . LYS A 1 94 ? -7.099 -4.125 0.765 1.00 90.44 94 LYS A CA 1
ATOM 780 C C . LYS A 1 94 ? -5.619 -4.451 0.527 1.00 90.44 94 LYS A C 1
ATOM 782 O O . LYS A 1 94 ? -5.128 -4.200 -0.568 1.00 90.44 94 LYS A O 1
ATOM 787 N N . ILE A 1 95 ? -4.916 -5.034 1.508 1.00 89.94 95 ILE A N 1
ATOM 788 C CA . ILE A 1 95 ? -3.476 -5.347 1.411 1.00 89.94 95 ILE A CA 1
ATOM 789 C C . ILE A 1 95 ? -3.128 -6.188 0.172 1.00 89.94 95 ILE A C 1
ATOM 791 O O . ILE A 1 95 ? -2.156 -5.851 -0.496 1.00 89.94 95 ILE A O 1
ATOM 795 N N . PRO A 1 96 ? -3.882 -7.239 -0.202 1.00 93.25 96 PRO A N 1
ATOM 796 C CA . PRO A 1 96 ? -3.554 -8.006 -1.401 1.00 93.25 96 PRO A CA 1
ATOM 797 C C . PRO A 1 96 ? -3.569 -7.169 -2.686 1.00 93.25 96 PRO A C 1
ATOM 799 O O . PRO A 1 96 ? -2.668 -7.313 -3.505 1.00 93.25 96 PRO A O 1
ATOM 802 N N . ALA A 1 97 ? -4.546 -6.270 -2.847 1.00 91.12 97 ALA A N 1
ATOM 803 C CA . ALA A 1 97 ? -4.612 -5.376 -4.005 1.00 91.12 97 ALA A CA 1
ATOM 804 C C . ALA A 1 97 ? -3.413 -4.416 -4.030 1.00 91.12 97 ALA A C 1
ATOM 806 O O . ALA A 1 97 ? -2.727 -4.308 -5.039 1.00 91.12 97 ALA A O 1
ATOM 807 N N . ILE A 1 98 ? -3.081 -3.838 -2.873 1.00 89.25 98 ILE A N 1
ATOM 808 C CA . ILE A 1 98 ? -1.886 -3.008 -2.686 1.00 89.25 98 ILE A CA 1
ATOM 809 C C . ILE A 1 98 ? -0.606 -3.745 -3.115 1.00 89.25 98 ILE A C 1
ATOM 811 O O . ILE A 1 98 ? 0.240 -3.172 -3.797 1.00 89.25 98 ILE A O 1
ATOM 815 N N . LEU A 1 99 ? -0.439 -5.010 -2.715 1.00 89.81 99 LEU A N 1
ATOM 816 C CA . LEU A 1 99 ? 0.748 -5.798 -3.064 1.00 89.81 99 LEU A CA 1
ATOM 817 C C . LEU A 1 99 ? 0.838 -6.054 -4.574 1.00 89.81 99 LEU A C 1
ATOM 819 O O . LEU A 1 99 ? 1.935 -6.046 -5.133 1.00 89.81 99 LEU A O 1
ATOM 823 N N . ILE A 1 100 ? -0.301 -6.252 -5.242 1.00 93.38 100 ILE A N 1
ATOM 824 C CA . ILE A 1 100 ? -0.365 -6.384 -6.704 1.00 93.38 100 ILE A CA 1
ATOM 825 C C . ILE A 1 100 ? 0.047 -5.070 -7.381 1.00 93.38 100 ILE A C 1
ATOM 827 O O . ILE A 1 100 ? 0.843 -5.091 -8.324 1.00 93.38 100 ILE A O 1
ATOM 831 N N . ASP A 1 101 ? -0.424 -3.928 -6.883 1.00 91.38 101 ASP A N 1
ATOM 832 C CA . ASP A 1 101 ? -0.059 -2.612 -7.419 1.00 91.38 101 ASP A CA 1
ATOM 833 C C . ASP A 1 101 ? 1.445 -2.335 -7.244 1.00 91.38 101 ASP A C 1
ATOM 835 O O . ASP A 1 101 ? 2.121 -1.871 -8.167 1.00 91.38 101 ASP A O 1
ATOM 839 N N . GLN A 1 102 ? 2.016 -2.709 -6.094 1.00 90.69 102 GLN A N 1
ATOM 840 C CA . GLN A 1 102 ? 3.459 -2.626 -5.845 1.00 90.69 102 GLN A CA 1
ATOM 841 C C . GLN A 1 102 ? 4.265 -3.534 -6.782 1.00 90.69 102 GLN A C 1
ATOM 843 O O . GLN A 1 102 ? 5.271 -3.102 -7.347 1.00 90.69 102 GLN A O 1
ATOM 848 N N . ALA A 1 103 ? 3.820 -4.776 -6.993 1.00 94.19 103 ALA A N 1
ATOM 849 C CA . ALA A 1 103 ? 4.451 -5.688 -7.945 1.00 94.19 103 ALA A CA 1
ATOM 850 C C . ALA A 1 103 ? 4.389 -5.141 -9.381 1.00 94.19 103 ALA A C 1
ATOM 852 O O . ALA A 1 103 ? 5.351 -5.266 -10.140 1.00 94.19 103 ALA A O 1
ATOM 853 N N . THR A 1 104 ? 3.292 -4.472 -9.736 1.00 94.62 104 THR A N 1
ATOM 854 C CA . THR A 1 104 ? 3.134 -3.793 -11.027 1.00 94.62 104 THR A CA 1
ATOM 855 C C . THR A 1 104 ? 4.140 -2.650 -11.183 1.00 94.62 104 THR A C 1
ATOM 857 O O . THR A 1 104 ? 4.768 -2.531 -12.234 1.00 94.62 104 THR A O 1
ATOM 860 N N . CYS A 1 105 ? 4.388 -1.866 -10.129 1.00 94.94 105 CYS A N 1
ATOM 861 C CA . CYS A 1 105 ? 5.431 -0.833 -10.137 1.00 94.94 105 CYS A CA 1
ATOM 862 C C . CYS A 1 105 ? 6.831 -1.428 -10.369 1.00 94.94 105 CYS A C 1
ATOM 864 O O . CYS A 1 105 ? 7.603 -0.896 -11.166 1.00 94.94 105 CYS A O 1
ATOM 866 N N . LEU A 1 106 ? 7.154 -2.549 -9.713 1.00 94.38 106 LEU A N 1
ATOM 867 C CA . LEU A 1 106 ? 8.432 -3.248 -9.908 1.00 94.38 106 LEU A CA 1
ATOM 868 C C . LEU A 1 106 ? 8.581 -3.790 -11.332 1.00 94.38 106 LEU A C 1
ATOM 870 O O . LEU A 1 106 ? 9.658 -3.700 -11.922 1.00 94.38 106 LEU A O 1
ATOM 874 N N . LYS A 1 107 ? 7.496 -4.321 -11.903 1.00 96.06 107 LYS A N 1
ATOM 875 C CA . LYS A 1 107 ? 7.469 -4.757 -13.299 1.00 96.06 107 LYS A CA 1
ATOM 876 C C . LYS A 1 107 ? 7.766 -3.589 -14.245 1.00 96.06 107 LYS A C 1
ATOM 878 O O . LYS A 1 107 ? 8.675 -3.709 -15.060 1.00 96.06 107 LYS A O 1
ATOM 883 N N . HIS A 1 108 ? 7.067 -2.461 -14.094 1.00 95.69 108 HIS A N 1
ATOM 884 C CA . HIS A 1 108 ? 7.307 -1.273 -14.919 1.00 95.69 108 HIS A CA 1
ATOM 885 C C . HIS A 1 108 ? 8.741 -0.760 -14.791 1.00 95.69 108 HIS A C 1
ATOM 887 O O . HIS A 1 108 ? 9.347 -0.392 -15.790 1.00 95.69 108 HIS A O 1
ATOM 893 N N . PHE A 1 109 ? 9.303 -0.759 -13.580 1.00 96.56 109 PHE A N 1
ATOM 894 C CA . PHE A 1 109 ? 10.699 -0.384 -13.378 1.00 96.56 109 PHE A CA 1
ATOM 895 C C . PHE A 1 109 ? 11.646 -1.269 -14.199 1.00 96.56 109 PHE A C 1
ATOM 897 O O . PHE A 1 109 ? 12.492 -0.753 -14.926 1.00 96.56 109 PHE A O 1
ATOM 904 N N . ASN A 1 110 ? 11.477 -2.592 -14.125 1.00 96.69 110 ASN A N 1
ATOM 905 C CA . ASN A 1 110 ? 12.309 -3.526 -14.881 1.00 96.69 110 ASN A CA 1
ATOM 906 C C . ASN A 1 110 ? 12.177 -3.328 -16.396 1.00 96.69 110 ASN A C 1
ATOM 908 O O . ASN A 1 110 ? 13.189 -3.327 -17.091 1.00 96.69 110 ASN A O 1
ATOM 912 N N . GLU A 1 111 ? 10.955 -3.142 -16.899 1.00 96.31 111 GLU A N 1
ATOM 913 C CA . GLU A 1 111 ? 10.697 -2.893 -18.324 1.00 96.31 111 GLU A CA 1
ATOM 914 C C . GLU A 1 111 ? 11.367 -1.593 -18.792 1.00 96.31 111 GLU A C 1
ATOM 916 O O . GLU A 1 111 ? 12.107 -1.603 -19.772 1.00 96.31 111 GLU A O 1
ATOM 921 N N . LEU A 1 112 ? 11.206 -0.498 -18.041 1.00 96.44 112 LEU A N 1
ATOM 922 C CA . LEU A 1 112 ? 11.821 0.793 -18.362 1.00 96.44 112 LEU A CA 1
ATOM 923 C C . LEU A 1 112 ? 13.353 0.726 -18.366 1.00 96.44 112 LEU A C 1
ATOM 925 O O . LEU A 1 112 ? 13.993 1.295 -19.251 1.00 96.44 112 LEU A O 1
ATOM 929 N N . MET A 1 113 ? 13.947 0.029 -17.395 1.00 95.81 113 MET A N 1
ATOM 930 C CA . MET A 1 113 ? 15.399 -0.145 -17.332 1.00 95.81 113 MET A CA 1
ATOM 931 C C . MET A 1 113 ? 15.912 -1.004 -18.490 1.00 95.81 113 MET A C 1
ATOM 933 O O . MET A 1 113 ? 16.920 -0.653 -19.104 1.00 95.81 113 MET A O 1
ATOM 937 N N . ALA A 1 114 ? 15.222 -2.100 -18.812 1.00 96.25 114 ALA A N 1
ATOM 938 C CA . ALA A 1 114 ? 15.578 -2.956 -19.939 1.00 96.25 114 ALA A CA 1
ATOM 939 C C . ALA A 1 114 ? 15.519 -2.186 -21.267 1.00 96.25 114 ALA A C 1
ATOM 941 O O . ALA A 1 114 ? 16.480 -2.219 -22.038 1.00 96.25 114 ALA A O 1
ATOM 942 N N . ASP A 1 115 ? 14.442 -1.432 -21.498 1.00 95.81 115 ASP A N 1
ATOM 943 C CA . ASP A 1 115 ? 14.266 -0.623 -22.704 1.00 95.81 115 ASP A CA 1
ATOM 944 C C . ASP A 1 115 ? 15.319 0.480 -22.817 1.00 95.81 115 ASP A C 1
ATOM 946 O O . ASP A 1 115 ? 15.885 0.687 -23.893 1.00 95.81 115 ASP A O 1
ATOM 950 N N . TYR A 1 116 ? 15.622 1.173 -21.716 1.00 96.25 116 TYR A N 1
ATOM 951 C CA . TYR A 1 116 ? 16.671 2.190 -21.691 1.00 96.25 116 TYR A CA 1
ATOM 952 C C . TYR A 1 116 ? 18.042 1.599 -22.031 1.00 96.25 116 TYR A C 1
ATOM 954 O O . TYR A 1 116 ? 18.763 2.161 -22.858 1.00 96.25 116 TYR A O 1
ATOM 962 N N . HIS A 1 117 ? 18.406 0.466 -21.422 1.00 95.50 117 HIS A N 1
ATOM 963 C CA . HIS A 1 117 ? 19.693 -0.178 -21.675 1.00 95.50 117 HIS A CA 1
ATOM 964 C C . HIS A 1 117 ? 19.812 -0.676 -23.114 1.00 95.50 117 HIS A C 1
ATOM 966 O O . HIS A 1 117 ? 20.840 -0.431 -23.743 1.00 95.50 117 HIS A O 1
ATOM 972 N N . LYS A 1 118 ? 18.749 -1.273 -23.661 1.00 95.75 118 LYS A N 1
ATOM 973 C CA . LYS A 1 118 ? 18.701 -1.689 -25.065 1.00 95.75 118 LYS A CA 1
ATOM 974 C C . LYS A 1 118 ? 18.880 -0.502 -26.017 1.00 95.75 118 LYS A C 1
ATOM 976 O O . LYS A 1 118 ? 19.720 -0.544 -26.908 1.00 95.75 118 LYS A O 1
ATOM 981 N N . GLN A 1 119 ? 18.143 0.589 -25.804 1.00 94.31 119 GLN A N 1
ATOM 982 C CA . GLN A 1 119 ? 18.284 1.798 -26.626 1.00 94.31 119 GLN A CA 1
ATOM 983 C C . GLN A 1 119 ? 19.683 2.418 -26.503 1.00 94.31 119 GLN A C 1
ATOM 985 O O . GLN A 1 119 ? 20.216 2.959 -27.470 1.00 94.31 119 GLN A O 1
ATOM 990 N N . MET A 1 120 ? 20.298 2.342 -25.319 1.00 93.56 120 MET A N 1
ATOM 991 C CA . MET A 1 120 ? 21.658 2.835 -25.096 1.00 93.56 120 MET A CA 1
ATOM 992 C C . MET A 1 120 ? 22.686 2.034 -25.880 1.00 93.56 120 MET A C 1
ATOM 994 O O . MET A 1 120 ? 23.551 2.628 -26.520 1.00 93.56 120 MET A O 1
ATOM 998 N N . GLU A 1 121 ? 22.573 0.711 -25.856 1.00 93.00 121 GLU A N 1
ATOM 999 C CA . GLU A 1 121 ? 23.411 -0.190 -26.642 1.00 93.00 121 GLU A CA 1
ATOM 1000 C C . GLU A 1 121 ? 23.310 0.135 -28.138 1.00 93.00 121 GLU A C 1
ATOM 1002 O O . GLU A 1 121 ? 24.326 0.443 -28.759 1.00 93.00 121 GLU A O 1
ATOM 1007 N N . GLU A 1 122 ? 22.092 0.221 -28.682 1.00 92.62 122 GLU A N 1
ATOM 1008 C CA . GLU A 1 122 ? 21.852 0.565 -30.091 1.00 92.62 122 GLU A CA 1
ATOM 1009 C C . GLU A 1 122 ? 22.480 1.917 -30.483 1.00 92.62 122 GLU A C 1
ATOM 1011 O O . GLU A 1 122 ? 23.067 2.069 -31.562 1.00 92.62 122 GLU A O 1
ATOM 1016 N N . VAL A 1 123 ? 22.388 2.924 -29.606 1.00 92.81 123 VAL A N 1
ATOM 1017 C CA . VAL A 1 123 ? 23.024 4.228 -29.833 1.00 92.81 123 VAL A CA 1
ATOM 1018 C C . VAL A 1 123 ? 24.546 4.095 -29.825 1.00 92.81 123 VAL A C 1
ATOM 1020 O O . VAL A 1 123 ? 25.200 4.608 -30.733 1.00 92.81 123 VAL A O 1
ATOM 1023 N N . LEU A 1 124 ? 25.132 3.414 -28.842 1.00 90.62 124 LEU A N 1
ATOM 1024 C CA . LEU A 1 124 ? 26.584 3.257 -28.735 1.00 90.62 124 LEU A CA 1
ATOM 1025 C C . LEU A 1 124 ? 27.168 2.475 -29.921 1.00 90.62 124 LEU A C 1
ATOM 1027 O O . LEU A 1 124 ? 28.177 2.897 -30.494 1.00 90.62 124 LEU A O 1
ATOM 1031 N N . GLU A 1 125 ? 26.512 1.395 -30.345 1.00 90.56 125 GLU A N 1
ATOM 1032 C CA . GLU A 1 125 ? 26.887 0.629 -31.536 1.00 90.56 125 GLU A CA 1
ATOM 1033 C C . GLU A 1 125 ? 26.847 1.490 -32.800 1.00 90.56 125 GLU A C 1
ATOM 1035 O O . GLU A 1 125 ? 27.816 1.522 -33.567 1.00 90.56 125 GLU A O 1
ATOM 1040 N N . LYS A 1 126 ? 25.768 2.263 -32.992 1.00 90.38 126 LYS A N 1
ATOM 1041 C CA . LYS A 1 126 ? 25.614 3.173 -34.137 1.00 90.38 126 LYS A CA 1
ATOM 1042 C C . LYS A 1 126 ? 26.737 4.209 -34.223 1.00 90.38 126 LYS A C 1
ATOM 1044 O O . LYS A 1 126 ? 27.121 4.601 -35.325 1.00 90.38 126 LYS A O 1
ATOM 1049 N N . PHE A 1 127 ? 27.263 4.654 -33.082 1.00 89.06 127 PHE A N 1
ATOM 1050 C CA . PHE A 1 127 ? 28.388 5.591 -33.012 1.00 89.06 127 PHE A CA 1
ATOM 1051 C C . PHE A 1 127 ? 29.765 4.904 -32.920 1.00 89.06 127 PHE A C 1
ATOM 1053 O O . PHE A 1 127 ? 30.772 5.593 -32.778 1.00 89.06 127 PHE A O 1
ATOM 1060 N N . GLY A 1 128 ? 29.837 3.579 -33.088 1.00 82.25 128 GLY A N 1
ATOM 1061 C CA . GLY A 1 128 ? 31.090 2.845 -33.277 1.00 82.25 128 GLY A CA 1
ATOM 1062 C C . GLY A 1 128 ? 31.779 2.368 -31.999 1.00 82.25 128 GLY A C 1
ATOM 1063 O O . GLY A 1 128 ? 32.942 1.988 -32.071 1.00 82.25 128 GLY A O 1
ATOM 1064 N N . ALA A 1 129 ? 31.089 2.331 -30.855 1.00 76.19 129 ALA A N 1
ATOM 1065 C CA . ALA A 1 129 ? 31.670 1.858 -29.593 1.00 76.19 129 ALA A CA 1
ATOM 1066 C C . ALA A 1 129 ? 32.128 0.382 -29.632 1.00 76.19 129 ALA A C 1
ATOM 1068 O O . ALA A 1 129 ? 33.009 0.001 -28.870 1.00 76.19 129 ALA A O 1
ATOM 1069 N N . GLY A 1 130 ? 31.564 -0.433 -30.533 1.00 63.34 130 GLY A N 1
ATOM 1070 C CA . GLY A 1 130 ? 31.969 -1.828 -30.764 1.00 63.34 130 GLY A CA 1
ATOM 1071 C C . GLY A 1 130 ? 33.077 -2.020 -31.809 1.00 63.34 130 GLY A C 1
ATOM 1072 O O . GLY A 1 130 ? 33.450 -3.154 -32.087 1.00 63.34 130 GLY A O 1
ATOM 1073 N N . LYS A 1 131 ? 33.588 -0.943 -32.426 1.00 57.53 131 LYS A N 1
ATOM 1074 C CA . LYS A 1 131 ? 34.715 -0.995 -33.373 1.00 57.53 131 LYS A CA 1
ATOM 1075 C C . LYS A 1 131 ? 36.021 -0.678 -32.642 1.00 57.53 131 LYS A C 1
ATOM 1077 O O . LYS A 1 131 ? 36.593 0.394 -32.834 1.00 57.53 131 LYS A O 1
ATOM 1082 N N . VAL A 1 132 ? 36.461 -1.609 -31.802 1.00 52.53 132 VAL A N 1
ATOM 1083 C CA . VAL A 1 132 ? 37.850 -1.715 -31.328 1.00 52.53 132 VAL A CA 1
ATOM 1084 C C . VAL A 1 132 ? 38.361 -3.088 -31.719 1.00 52.53 132 VAL A C 1
ATOM 1086 O O . VAL A 1 132 ? 37.622 -4.063 -31.468 1.00 52.53 132 VAL A O 1
#

Nearest PDB structures (foldse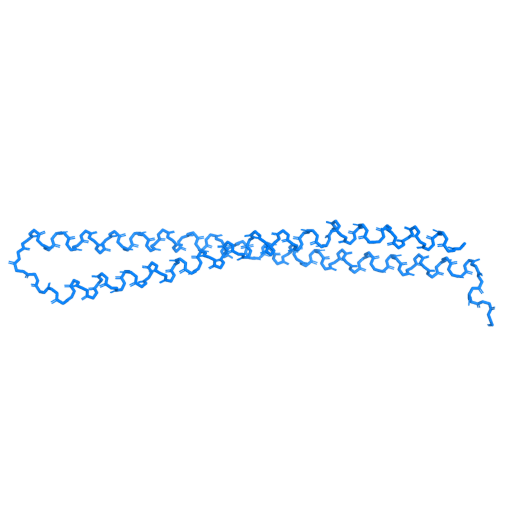ek):
  7nsu-assembly1_D  TM=4.769E-01  e=1.908E-01  Escherichia coli
  1jch-assembly1_A  TM=4.350E-01  e=5.422E-01  Escherichia coli str. K-12 substr. W3110
  2b5u-assembly2_C  TM=4.554E-01  e=1.221E+00  Escherichia coli
  6h2f-assembly1_J  TM=4.303E-01  e=1.454E+00  Aeromonas hydrophila subsp. hydrophila AL09-71
  8dk2-assembly1_D  TM=4.253E-01  e=1.632E+00  Pseudomonas aeruginosa PA14

Mean predicted aligned error: 7.34 Å

=== Feature glossary ===
The record interleaves many kinds of information about one protein. Here is each kind framed as the question it answers.

Q: Are the domains correctly placed relative to each other?
A: Predicted aligned error is AlphaFold's pairwise confidence. Unlike pLDDT (per-residue), PAE is per-residue-pair and captures whether two parts of the structure are correctly placed relative to each other. Units are ångströms of expected positional error.

Q: Which residues are in helices, strands, or loops?
A: Eight-state secondary structure (DSSP): H is the canonical α-helix, G the tighter 3₁₀-helix, I the wider π-helix; E/B are β-structure, T and S are turns and bends, and '-' is everything else. DSSP derives these from the pattern of main-chain N–H···O=C hydrogen bonds, not from the sequence.

Q: What if only a Cα trace is available?
A: P-SEA three-state annotation labels each residue as helix, strand, or coil based purely on the geometry of the Cα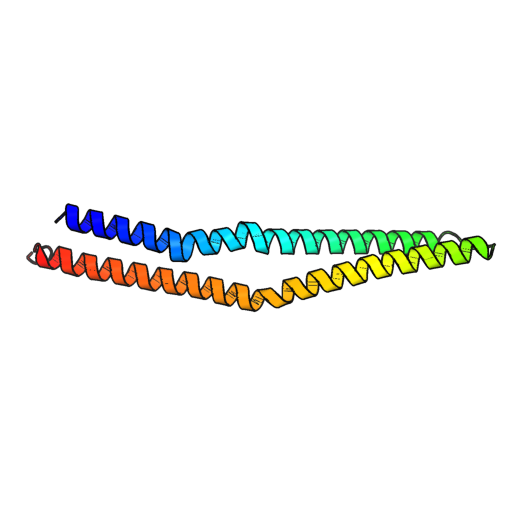 trace. It serves as a fallback when the full backbone (and thus DSSP) is unavailable.

Q: What are the backbone torsion angles?
A: φ (phi) and ψ (psi) are the two rotatable backbone dihedrals per residue: φ is the C(i-1)–N–Cα–C torsion, ψ is the N–Cα–C–N(i+1) torsion, both in degrees on (−180°, 180°]. α-helical residues clust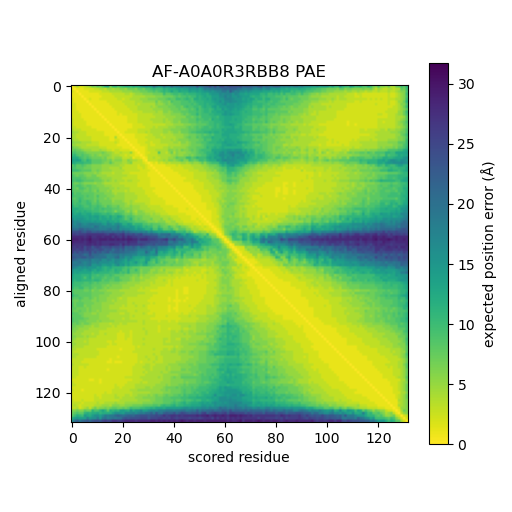er near (−60°, −45°); β-strand residues near (−120°, +130°). A Ramachandran plot is simply a scatter of (φ, ψ) for every residue.

Q: What known structures does this most resemble?
A: Structural nearest neighbors (via Foldseek easy-search vs the PDB). Reported per hit: target PDB id, E-value, and alignment TM-score. A TM-score above ~0.5 is the conventional threshold for 'same fold'.

Q: What family and function is it annotated with?
A: Database cross-references. InterPro integrates a dozen domain/family signature databases into unified entries with residue-range hits. GO terms attach function/process/location labels with evidence codes. CATH codes position the fold in a four-level structural taxonomy. Organism is the NCBI-taxonomy species name.

Q: Which residues are buried vs exposed?
A: Solvent accessibility: the surface area of each residue that a 1.4 Å water probe can touch, in Å². When only backbone atoms are present the absolute values are lower than full-atom SASA (side chains contribute most of the area) and are flagged as backbone-only.

Q: What do the diagnostic plots show?
A: Three diagnostic plots accompany the record. The Cα contact map visualizes the tertiary structure as a 2D adjacency matrix (8 Å cutoff, sequence-local contacts suppressed). The Ramachandran plot shows the distribution of backbone (φ, ψ) torsions, with points in the α and β basins reflecting secondary structure content. The PAE plot shows AlphaFold's inter-residue confidence as a color matrix.

Q: What is the amino-acid chain?
A: The amino-acid sequence is the protein's primary structure: the linear order of residues from the N-terminus to the C-terminus, written in one-letter code. Everything else here — the 3D coordinates, the secondary structure, the domain annotations — is ultimately a consequence of this string.

Q: What do the rendered images show?
A: The six renders are orthographic views along the three Cartesian axes in both directions. Representation (cartoon, sticks, or surface) and color scheme (sequence-rainbow or by-chain) vary across proteins so the training set covers all the common visualization conventions.

Q: Where is each backbone atom in 3D?
A: The mmCIF table is the protein's shape written out atom by atom. For each backbone N, Cα, C, and carbonyl O, it records an (x, y, z) coordinate triple in Å plus the residue type, chain letter, and residue number.

Q: How mobile is each atom in the crystal?
A: For experimental (PDB) structures, the B-factor (temperature factor) quantifies the positional spread of each atom in the crystal — a combination of thermal vibration and static disorder — in units of Å². High B-factors mark flexible loops or poorly resolved regions; low B-factors mark the rigid, well-ordered core.

Q: How big and how compact is the whole molecule?
A: Three whole-structure scalars: the radius of gyration (RMS distance of Cα from centroid, in Å), the count of Cα–Cα contacts (pairs closer than 8 Å and separated by more than four residues in sequence — i.e. tertiary, not local, contacts), and the bounding-box dimensions. Together they distinguish compact globular folds from extended fibres or disordered chains.

Q: What does the local fold look like, residue by residue?
A: A 3Di character summarizes, for each residue, the relative orientation of the Cα frame of its nearest spatial neighbor. Because it encodes fold topology rather than chemistry, 3Di alignments detect remote structural similarity that sequence alignment misses.

Q: How confident is the AlphaFold model at each residue?
A: For AlphaFold models, the B-factor field carries pLDDT — the model's own estimate of local accuracy on a 0–100 scale. Regions with pLDDT<50 should be treated as essentially unmodeled; they often correspond to intrinsically disordered segments.